Protein AF-A0A961T2K4-F1 (afdb_monomer_lite)

Radius of gyration: 13.89 Å; chains: 1; bounding box: 33×29×32 Å

Secondary structure (DSSP, 8-state):
-----EEEEEEEEEEPPPTTT--TT---EEEEEEEETT--EEEEEEES-TTTSSSPPEEEEEEEE-

Structure (mmCIF, N/CA/C/O backbone):
data_AF-A0A961T2K4-F1
#
_entry.id   AF-A0A961T2K4-F1
#
loop_
_atom_site.group_PDB
_atom_site.id
_atom_site.type_symbol
_atom_site.label_atom_id
_atom_site.label_alt_id
_atom_site.label_comp_id
_atom_site.label_asym_id
_atom_site.label_entity_id
_atom_site.label_seq_id
_atom_site.pdbx_PDB_ins_code
_atom_site.Cartn_x
_atom_site.Cartn_y
_atom_site.Cartn_z
_atom_site.occupancy
_atom_site.B_iso_or_equiv
_atom_site.auth_seq_id
_atom_site.auth_comp_id
_atom_site.auth_asym_id
_atom_site.auth_atom_id
_atom_site.pdbx_PDB_model_num
ATOM 1 N N . ARG A 1 1 ? 0.332 -16.610 7.351 1.00 82.12 1 ARG A N 1
ATOM 2 C CA . ARG A 1 1 ? -0.470 -15.894 6.327 1.00 82.12 1 ARG A CA 1
ATOM 3 C C . ARG A 1 1 ? -1.738 -15.399 7.006 1.00 82.12 1 ARG A C 1
ATOM 5 O O . ARG A 1 1 ? -2.360 -16.207 7.680 1.00 82.12 1 ARG A O 1
ATOM 12 N N . ALA A 1 2 ? -2.079 -14.122 6.862 1.00 88.38 2 ALA A N 1
ATOM 13 C CA . ALA A 1 2 ? -3.330 -13.541 7.353 1.00 88.38 2 ALA A CA 1
ATOM 14 C C . ALA A 1 2 ? -4.184 -13.077 6.161 1.00 88.38 2 ALA A C 1
ATOM 16 O O . ALA A 1 2 ? -3.643 -12.866 5.072 1.00 88.38 2 ALA A O 1
ATOM 17 N N . LEU A 1 3 ? -5.496 -12.967 6.361 1.00 93.69 3 LEU A N 1
ATOM 18 C CA . LEU A 1 3 ? -6.450 -12.442 5.385 1.00 93.69 3 LEU A CA 1
ATOM 19 C C . LEU A 1 3 ? -7.248 -11.323 6.052 1.00 93.69 3 LEU A C 1
ATOM 21 O O . LEU A 1 3 ? -7.650 -11.468 7.203 1.00 93.69 3 LEU A O 1
ATOM 25 N N . TYR A 1 4 ? -7.474 -10.242 5.313 1.00 93.25 4 TYR A N 1
ATOM 26 C CA . TYR A 1 4 ? -8.184 -9.055 5.777 1.00 93.25 4 TYR A CA 1
ATOM 27 C C . TYR A 1 4 ? -9.266 -8.699 4.762 1.00 93.25 4 TYR A C 1
ATOM 29 O O . TYR A 1 4 ? -9.012 -8.720 3.556 1.00 93.25 4 TYR A O 1
ATOM 37 N N . ASN A 1 5 ? -10.468 -8.390 5.246 1.00 96.94 5 ASN A N 1
ATOM 38 C CA . ASN A 1 5 ? -11.542 -7.891 4.396 1.00 96.94 5 ASN A CA 1
ATOM 39 C C . ASN A 1 5 ? -11.340 -6.395 4.181 1.00 96.94 5 ASN A C 1
ATOM 41 O O . ASN A 1 5 ? -11.287 -5.640 5.149 1.00 96.94 5 ASN A O 1
ATOM 45 N N . VAL A 1 6 ? -11.236 -5.987 2.920 1.00 96.12 6 VAL A N 1
ATOM 46 C CA . VAL A 1 6 ? -11.065 -4.583 2.545 1.00 96.12 6 VAL A CA 1
ATOM 47 C C . VAL A 1 6 ? -12.393 -3.848 2.716 1.00 96.12 6 VAL A C 1
ATOM 49 O O . VAL A 1 6 ? -13.389 -4.232 2.105 1.00 96.12 6 VAL A O 1
ATOM 52 N N . ALA A 1 7 ? -12.388 -2.797 3.532 1.00 97.25 7 ALA A N 1
ATOM 53 C CA . ALA A 1 7 ? -13.492 -1.854 3.681 1.00 97.25 7 ALA A CA 1
ATOM 54 C C . ALA A 1 7 ? -13.389 -0.699 2.673 1.00 97.25 7 ALA A C 1
ATOM 56 O O . ALA A 1 7 ? -14.403 -0.238 2.154 1.00 97.25 7 ALA A O 1
ATOM 57 N N . GLY A 1 8 ? -12.166 -0.261 2.354 1.00 96.31 8 GLY A N 1
ATOM 58 C CA . GLY A 1 8 ? -11.917 0.825 1.409 1.00 96.31 8 GLY A CA 1
ATOM 59 C C . GLY A 1 8 ? -10.519 0.775 0.799 1.00 96.31 8 GLY A C 1
ATOM 60 O O . GLY A 1 8 ? -9.595 0.203 1.376 1.00 96.31 8 GLY A O 1
ATOM 61 N N . ALA A 1 9 ? -10.360 1.372 -0.3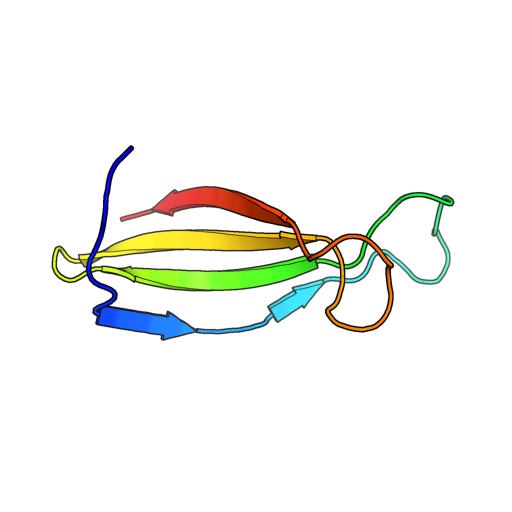82 1.00 96.50 9 ALA A N 1
ATOM 62 C CA . ALA A 1 9 ? -9.075 1.485 -1.061 1.00 96.50 9 ALA A CA 1
ATOM 63 C C . ALA A 1 9 ? -8.983 2.796 -1.856 1.00 96.50 9 ALA A C 1
ATOM 65 O O . ALA A 1 9 ? -9.930 3.182 -2.539 1.00 96.50 9 ALA A O 1
ATOM 66 N N . GLU A 1 10 ? -7.826 3.449 -1.797 1.00 96.31 10 GLU A N 1
ATOM 67 C CA . GLU A 1 10 ? -7.499 4.676 -2.526 1.00 96.31 10 GLU A CA 1
ATOM 68 C C . GLU A 1 10 ? -6.190 4.492 -3.310 1.00 96.31 10 GLU A C 1
ATOM 70 O O . GLU A 1 10 ? -5.270 3.824 -2.832 1.00 96.31 10 GLU A O 1
ATOM 75 N N . GLY A 1 11 ? -6.088 5.107 -4.494 1.00 93.50 11 GLY A N 1
ATOM 76 C CA . GLY A 1 11 ? -4.920 5.033 -5.382 1.00 93.50 11 GLY A CA 1
ATOM 77 C C . GLY A 1 11 ? -5.254 4.540 -6.804 1.00 93.50 11 GLY A C 1
ATOM 78 O O . GLY A 1 11 ? -6.430 4.358 -7.128 1.00 93.50 11 GLY A O 1
ATOM 79 N N . PRO A 1 12 ? -4.241 4.311 -7.664 1.00 91.94 12 PRO A N 1
ATOM 80 C CA . PRO A 1 12 ? -2.820 4.453 -7.362 1.00 91.94 12 PRO A CA 1
ATOM 81 C C . PRO A 1 12 ? -2.350 5.908 -7.341 1.00 91.94 12 PRO A C 1
ATOM 83 O O . PRO A 1 12 ? -2.627 6.672 -8.264 1.00 91.94 12 PRO A O 1
ATOM 86 N N . GLU A 1 13 ? -1.555 6.258 -6.337 1.00 91.94 13 GLU A N 1
ATOM 87 C CA . GLU A 1 13 ? -0.656 7.407 -6.420 1.00 91.94 13 GLU A CA 1
ATOM 88 C C . GLU A 1 13 ? 0.663 6.941 -7.043 1.00 91.94 13 GLU A C 1
ATOM 90 O O . GLU A 1 13 ? 1.357 6.083 -6.489 1.00 91.94 13 GLU A O 1
ATOM 95 N N . ARG A 1 14 ? 0.984 7.454 -8.235 1.00 89.44 14 ARG A N 1
ATOM 96 C CA . ARG A 1 14 ? 2.182 7.053 -8.975 1.00 89.44 14 ARG A CA 1
ATOM 97 C C . ARG A 1 14 ? 3.354 7.950 -8.618 1.00 89.44 14 ARG A C 1
ATOM 99 O O . ARG A 1 14 ? 3.345 9.133 -8.948 1.00 89.44 14 ARG A O 1
ATOM 106 N N . ILE A 1 15 ? 4.389 7.351 -8.044 1.00 84.25 15 ILE A N 1
ATOM 107 C CA . ILE A 1 15 ? 5.665 8.008 -7.778 1.00 84.25 15 ILE A CA 1
ATOM 108 C C . ILE A 1 15 ? 6.695 7.375 -8.711 1.00 84.25 15 ILE A C 1
ATOM 110 O O . ILE A 1 15 ? 7.073 6.209 -8.566 1.00 84.25 15 ILE A O 1
ATOM 114 N N . ALA A 1 16 ? 7.083 8.138 -9.731 1.00 77.62 16 ALA A N 1
ATOM 115 C CA . ALA A 1 16 ? 8.206 7.801 -10.591 1.00 77.62 16 ALA A CA 1
ATOM 116 C C . ALA A 1 16 ? 9.482 8.443 -10.028 1.00 77.62 16 ALA A C 1
ATOM 118 O O . ALA A 1 16 ? 9.395 9.545 -9.480 1.00 77.62 16 ALA A O 1
ATOM 119 N N . PRO A 1 17 ? 10.643 7.785 -10.167 1.00 70.31 17 PRO A N 1
ATOM 120 C CA . PRO A 1 17 ? 11.916 8.446 -9.917 1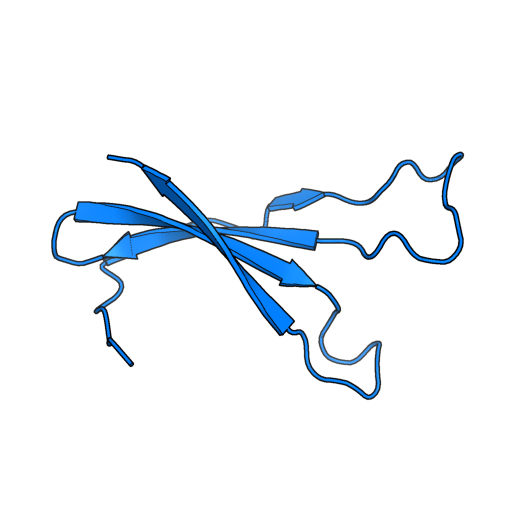.00 70.31 17 PRO A CA 1
ATOM 121 C C . PRO A 1 17 ? 12.081 9.675 -10.813 1.00 70.31 17 PRO A C 1
ATOM 123 O O . PRO A 1 17 ? 11.422 9.817 -11.850 1.00 70.31 17 PRO A O 1
ATOM 126 N N . GLU A 1 18 ? 12.965 10.574 -10.397 1.00 69.31 18 GLU A N 1
ATOM 127 C CA . GLU A 1 18 ? 13.281 11.787 -11.141 1.00 69.31 18 GLU A CA 1
ATOM 128 C C . GLU A 1 18 ? 13.752 11.430 -12.559 1.00 69.31 18 GLU A C 1
ATOM 130 O O . GLU A 1 18 ? 14.745 10.728 -12.751 1.00 69.31 18 GLU A O 1
ATOM 135 N N . TRP A 1 19 ? 13.059 11.950 -13.578 1.0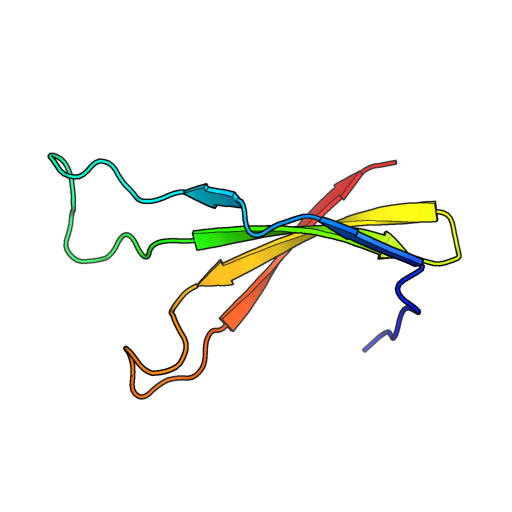0 64.19 19 TRP A N 1
ATOM 136 C CA . TRP A 1 19 ? 13.337 11.628 -14.985 1.00 64.19 19 TRP A CA 1
ATOM 137 C C . TRP A 1 19 ? 14.737 12.059 -15.458 1.00 64.19 19 TRP A C 1
ATOM 139 O O . TRP A 1 19 ? 15.173 11.631 -16.524 1.00 64.19 19 TRP A O 1
ATOM 149 N N . TRP A 1 20 ? 15.437 12.891 -14.678 1.00 62.28 20 TRP A N 1
ATOM 150 C CA . TRP A 1 20 ? 16.807 13.351 -14.928 1.00 62.28 20 TRP A CA 1
ATOM 151 C C . TRP A 1 20 ? 17.883 12.630 -14.092 1.00 62.28 20 TRP A C 1
ATOM 153 O O . TRP A 1 20 ? 19.062 12.839 -14.362 1.00 62.28 20 TRP A O 1
ATOM 163 N N . GLN A 1 21 ? 17.518 11.818 -13.091 1.00 57.03 21 GLN A N 1
ATOM 164 C CA . GLN A 1 21 ? 18.472 11.069 -12.247 1.00 57.03 21 GLN A CA 1
ATOM 165 C C . GLN A 1 21 ? 18.465 9.562 -12.512 1.00 57.03 21 GLN A C 1
ATOM 167 O O . GLN A 1 21 ? 19.283 8.879 -11.913 1.00 57.03 21 GLN A O 1
ATOM 172 N N . GLY A 1 22 ? 17.564 9.047 -13.358 1.00 55.84 22 GLY A N 1
ATOM 173 C CA . GLY A 1 22 ? 17.270 7.616 -13.455 1.00 55.84 22 GLY A CA 1
ATOM 174 C C . GLY A 1 22 ? 18.504 6.733 -13.640 1.00 55.84 22 GLY A C 1
ATOM 175 O O . GLY A 1 22 ? 18.907 6.454 -14.768 1.00 55.84 22 GLY A O 1
ATOM 176 N N . GLU A 1 23 ? 19.067 6.251 -12.531 1.00 53.38 23 GLU A N 1
ATOM 177 C CA . GLU A 1 23 ? 19.900 5.064 -12.537 1.00 53.38 23 GLU A CA 1
ATOM 178 C C . GLU A 1 23 ? 19.038 3.914 -13.062 1.00 53.38 23 GLU A C 1
ATOM 180 O O . GLU A 1 23 ? 17.831 3.829 -12.799 1.00 53.38 23 GLU A O 1
ATOM 185 N N . GLU A 1 24 ? 19.659 3.039 -13.843 1.00 50.94 24 GLU A N 1
ATOM 186 C CA . GLU A 1 24 ? 19.039 1.868 -14.451 1.00 50.94 24 GLU A CA 1
ATOM 187 C C . GLU A 1 24 ? 18.603 0.891 -13.337 1.00 50.94 24 GLU A C 1
ATOM 189 O O . GLU A 1 24 ? 19.312 -0.047 -12.986 1.00 50.94 24 GLU A O 1
ATOM 194 N N . GLY A 1 25 ? 17.468 1.159 -12.682 1.00 53.97 25 GLY A N 1
ATOM 195 C CA . GLY A 1 25 ? 17.053 0.395 -11.505 1.00 53.97 25 GLY A CA 1
ATOM 196 C C . GLY A 1 25 ? 15.918 0.980 -10.666 1.00 53.97 25 GLY A C 1
ATOM 197 O O . GLY A 1 25 ? 15.197 0.204 -10.033 1.00 53.97 25 GLY A O 1
ATOM 198 N N . GLU A 1 26 ? 15.689 2.297 -10.669 1.00 62.53 26 GLU A N 1
ATOM 199 C CA . GLU A 1 26 ? 14.561 2.859 -9.917 1.00 62.53 26 GLU A CA 1
ATOM 200 C C . GLU A 1 26 ? 1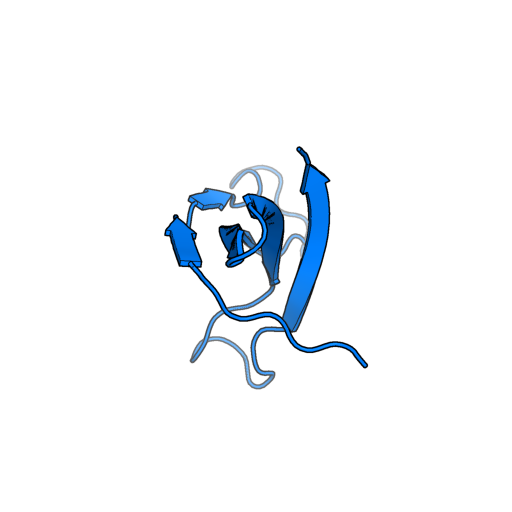3.235 2.564 -10.634 1.00 62.53 26 GLU A C 1
ATOM 202 O O . GLU A 1 26 ? 12.873 3.144 -11.658 1.00 62.53 26 GLU A O 1
ATOM 207 N N . ARG A 1 27 ? 12.495 1.584 -10.112 1.00 68.88 27 ARG A N 1
ATOM 208 C CA . ARG A 1 27 ? 11.205 1.175 -10.673 1.00 68.88 27 ARG A CA 1
ATOM 209 C C . ARG A 1 27 ? 10.121 2.139 -10.221 1.00 68.88 27 ARG A C 1
ATOM 211 O O . ARG A 1 27 ? 10.001 2.429 -9.035 1.00 68.88 27 ARG A O 1
ATOM 218 N N . THR A 1 28 ? 9.281 2.580 -11.154 1.00 80.56 28 THR A N 1
ATOM 219 C CA . THR A 1 28 ? 8.072 3.334 -10.813 1.00 80.56 28 THR A CA 1
ATOM 220 C C . THR A 1 28 ? 7.197 2.531 -9.853 1.00 80.56 28 THR A C 1
ATOM 222 O O . THR A 1 28 ? 6.982 1.329 -10.051 1.00 80.56 28 THR A O 1
ATOM 225 N N . ARG A 1 29 ? 6.674 3.211 -8.831 1.00 88.44 29 ARG A N 1
ATOM 226 C CA . ARG A 1 29 ? 5.824 2.616 -7.800 1.00 88.44 29 ARG A CA 1
ATOM 227 C C . ARG A 1 29 ? 4.433 3.220 -7.852 1.00 88.44 29 ARG A C 1
ATOM 229 O O . ARG A 1 29 ? 4.274 4.437 -7.917 1.00 88.44 29 ARG A O 1
ATOM 236 N N . ASP A 1 30 ? 3.433 2.353 -7.7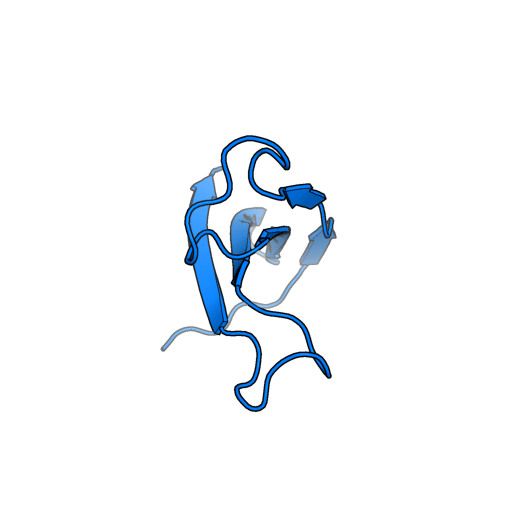93 1.00 91.88 30 ASP A N 1
ATOM 237 C CA . ASP A 1 30 ? 2.041 2.745 -7.582 1.00 91.88 30 ASP A CA 1
ATOM 238 C C . ASP A 1 30 ? 1.690 2.451 -6.116 1.00 91.88 30 ASP A C 1
ATOM 240 O O . ASP A 1 30 ? 1.706 1.285 -5.707 1.00 91.88 30 ASP A O 1
ATOM 244 N N . TYR A 1 31 ? 1.398 3.494 -5.339 1.00 94.12 31 TYR A N 1
ATOM 245 C CA . TYR A 1 31 ? 1.023 3.421 -3.926 1.00 94.12 31 TYR A CA 1
ATOM 246 C C . TYR A 1 31 ? -0.495 3.409 -3.742 1.00 94.12 31 TYR A C 1
ATOM 248 O O . TYR A 1 31 ? -1.235 4.062 -4.478 1.00 94.12 31 TYR A O 1
ATOM 256 N N . TYR A 1 32 ? -0.949 2.680 -2.728 1.00 95.19 32 TYR A N 1
ATOM 257 C CA . TYR A 1 32 ? -2.350 2.518 -2.369 1.00 95.19 32 TYR A CA 1
ATOM 258 C C . TYR A 1 32 ? -2.514 2.639 -0.860 1.00 95.19 32 TYR A C 1
ATOM 260 O O . TYR A 1 32 ? -1.697 2.121 -0.093 1.00 95.19 32 TYR A O 1
ATOM 268 N N . ARG A 1 33 ? -3.616 3.252 -0.436 1.00 96.19 33 ARG A N 1
ATOM 269 C CA . ARG A 1 33 ? -4.063 3.226 0.958 1.00 96.19 33 ARG A CA 1
ATOM 270 C C . ARG A 1 33 ? -5.261 2.302 1.051 1.00 96.19 33 ARG A C 1
ATOM 272 O O . ARG A 1 33 ? -6.227 2.488 0.321 1.00 96.19 33 ARG A O 1
ATOM 279 N N . VAL A 1 34 ? -5.187 1.291 1.905 1.00 96.56 34 VAL A N 1
ATOM 280 C CA . VAL A 1 34 ? -6.249 0.293 2.076 1.00 96.56 34 VAL A CA 1
ATOM 281 C C . VAL A 1 34 ? -6.709 0.318 3.520 1.00 96.56 34 VAL A C 1
ATOM 283 O O . VAL A 1 34 ? -5.879 0.262 4.418 1.00 96.56 34 VAL A O 1
ATOM 286 N N . GLU A 1 35 ? -8.012 0.390 3.739 1.00 97.44 35 GLU A N 1
ATOM 287 C CA . GLU A 1 35 ? -8.638 0.257 5.052 1.00 97.44 35 GLU A CA 1
ATOM 288 C C . GLU A 1 35 ? -9.334 -1.102 5.128 1.00 97.44 35 GLU A C 1
ATOM 290 O O . GLU A 1 35 ? -9.988 -1.523 4.167 1.00 97.44 35 GLU A O 1
ATOM 295 N N . ASP A 1 36 ? -9.185 -1.807 6.246 1.00 96.38 36 ASP A N 1
ATOM 296 C CA . ASP A 1 36 ? -9.930 -3.036 6.503 1.00 96.38 36 ASP A CA 1
ATOM 297 C C . ASP A 1 36 ? -11.190 -2.805 7.349 1.00 96.38 36 ASP A C 1
ATOM 299 O O . ASP A 1 36 ? -11.443 -1.715 7.856 1.00 96.38 36 ASP A O 1
ATOM 303 N N . MET A 1 37 ? -11.998 -3.852 7.515 1.00 96.56 37 MET A N 1
ATOM 304 C CA . MET A 1 37 ? -13.241 -3.788 8.300 1.00 96.56 37 MET A CA 1
ATOM 305 C C . MET A 1 37 ? -13.035 -3.503 9.799 1.00 96.56 37 MET A C 1
ATOM 307 O O . MET A 1 37 ? -14.007 -3.204 10.489 1.00 96.56 37 MET A O 1
ATOM 311 N N . GLU A 1 38 ? -11.809 -3.611 10.317 1.00 94.69 38 GLU A N 1
ATOM 312 C CA . GLU A 1 38 ? -11.459 -3.267 11.701 1.00 94.69 38 GLU A CA 1
ATOM 313 C C . GLU A 1 38 ? -10.927 -1.824 11.818 1.00 94.69 38 GLU A C 1
ATOM 315 O O . GLU A 1 38 ? -10.585 -1.382 12.913 1.00 94.69 38 GLU A O 1
ATOM 320 N N . GLY A 1 39 ? -10.885 -1.074 10.710 1.00 94.50 39 GLY A N 1
ATOM 321 C CA . GLY A 1 39 ? -10.416 0.309 10.648 1.00 94.50 39 GLY A CA 1
ATOM 322 C C . GLY A 1 39 ? -8.897 0.456 10.536 1.00 94.50 39 GLY A C 1
ATOM 323 O O . GLY A 1 39 ? -8.402 1.583 10.549 1.00 94.50 39 GLY A O 1
ATOM 324 N N . ARG A 1 40 ? -8.146 -0.647 10.403 1.00 95.00 40 ARG A N 1
ATOM 325 C CA . ARG A 1 40 ? -6.686 -0.599 10.224 1.00 95.00 40 ARG A CA 1
ATOM 326 C C . ARG A 1 40 ? -6.368 -0.092 8.829 1.00 95.00 40 ARG A C 1
ATOM 328 O O . ARG A 1 40 ? -6.956 -0.569 7.853 1.00 95.00 40 ARG A O 1
ATOM 335 N N . ARG A 1 41 ? -5.400 0.822 8.713 1.00 95.88 41 ARG A N 1
ATOM 336 C CA . ARG A 1 41 ? -4.989 1.368 7.412 1.00 95.88 41 ARG A CA 1
ATOM 337 C C . ARG A 1 41 ? -3.586 0.940 7.024 1.00 95.88 41 ARG A C 1
ATOM 339 O O . ARG A 1 41 ? -2.619 1.080 7.770 1.00 95.88 41 ARG A O 1
ATOM 346 N N . TYR A 1 42 ? -3.480 0.455 5.798 1.00 95.56 42 TYR A N 1
ATOM 347 C CA . TYR A 1 42 ? -2.279 -0.096 5.197 1.00 95.56 42 TYR A CA 1
ATOM 348 C C . TYR A 1 42 ? -1.808 0.811 4.070 1.00 95.56 42 TYR A C 1
ATOM 350 O O . TYR A 1 42 ? -2.604 1.220 3.226 1.00 95.56 42 TYR A O 1
ATOM 358 N N . TRP A 1 43 ? -0.504 1.071 4.018 1.00 95.12 43 TRP A N 1
ATOM 359 C CA . TRP A 1 43 ? 0.145 1.588 2.815 1.00 95.12 43 TRP A CA 1
ATOM 360 C C . TRP A 1 43 ? 0.733 0.421 2.049 1.00 95.12 43 TRP A C 1
ATOM 362 O O . TRP A 1 43 ? 1.670 -0.232 2.515 1.00 95.12 43 TRP A O 1
ATOM 372 N N . LEU A 1 44 ? 0.178 0.166 0.874 1.00 95.44 44 LEU A N 1
ATOM 373 C CA . LEU A 1 44 ? 0.664 -0.842 -0.051 1.00 95.44 44 LEU A CA 1
ATOM 374 C C . LEU A 1 44 ? 1.331 -0.148 -1.228 1.00 95.44 44 LEU A C 1
ATOM 376 O O . LEU A 1 44 ? 0.917 0.936 -1.630 1.00 95.44 44 LEU A O 1
ATOM 380 N N . TYR A 1 45 ? 2.324 -0.788 -1.823 1.00 93.69 45 TYR A N 1
ATOM 381 C CA . TYR A 1 45 ? 2.795 -0.387 -3.140 1.00 93.69 45 TYR A CA 1
ATOM 382 C C . TYR A 1 45 ? 3.076 -1.601 -3.999 1.00 93.69 45 TYR A C 1
ATOM 384 O O . TYR A 1 45 ? 3.352 -2.694 -3.492 1.00 93.69 45 TYR A O 1
ATOM 392 N N . ARG A 1 46 ? 3.005 -1.394 -5.311 1.00 91.81 46 ARG A N 1
ATOM 393 C CA . ARG A 1 46 ? 3.503 -2.363 -6.280 1.00 91.81 46 ARG A CA 1
ATOM 394 C C . ARG A 1 46 ? 4.696 -1.811 -7.040 1.00 91.81 46 ARG A C 1
ATOM 396 O O . ARG A 1 46 ? 4.714 -0.634 -7.399 1.00 91.81 46 ARG A O 1
ATOM 403 N N . GLU A 1 47 ? 5.647 -2.692 -7.310 1.00 88.62 47 GLU A N 1
ATOM 404 C CA . GLU A 1 47 ? 6.722 -2.459 -8.269 1.00 88.62 47 GLU A CA 1
ATOM 405 C C . GLU A 1 47 ? 6.444 -3.229 -9.554 1.00 88.62 47 GLU A C 1
ATOM 407 O O . GLU A 1 47 ? 6.058 -4.402 -9.517 1.00 88.62 47 GLU A O 1
ATOM 412 N N . GLY A 1 48 ? 6.686 -2.571 -10.685 1.00 77.94 48 GLY A N 1
ATOM 413 C CA . GLY A 1 48 ? 6.395 -3.117 -12.004 1.00 77.94 48 GLY A CA 1
ATOM 414 C C . GLY A 1 48 ? 4.956 -2.856 -12.450 1.00 77.94 48 GLY A C 1
ATOM 415 O O . GLY A 1 48 ? 4.063 -2.539 -11.659 1.00 77.94 48 GLY A O 1
ATOM 416 N N . PHE A 1 49 ? 4.736 -2.985 -13.756 1.00 71.38 49 PHE A N 1
ATOM 417 C CA . PHE A 1 49 ? 3.442 -2.759 -14.389 1.00 71.38 49 PHE A CA 1
ATOM 418 C C . PHE A 1 49 ? 2.974 -4.012 -15.109 1.00 71.38 49 PHE A C 1
ATOM 420 O O . PHE A 1 49 ? 3.755 -4.695 -15.772 1.00 71.38 49 PHE A O 1
ATOM 427 N N . TYR A 1 50 ? 1.671 -4.272 -15.025 1.00 66.00 50 TYR A N 1
ATOM 428 C CA . TYR A 1 50 ? 1.043 -5.294 -15.851 1.00 66.00 50 TYR A CA 1
ATOM 429 C C . TYR A 1 50 ? 1.263 -4.971 -17.335 1.00 66.00 50 TYR A C 1
ATOM 431 O O . TYR A 1 50 ? 1.009 -3.849 -17.767 1.00 66.00 50 TYR A O 1
ATOM 439 N N . GLY A 1 51 ? 1.730 -5.957 -18.102 1.00 67.56 51 GLY A N 1
ATOM 440 C CA . GLY A 1 51 ? 1.908 -5.845 -19.552 1.00 67.56 51 GLY A CA 1
ATOM 441 C C . GLY A 1 51 ? 3.175 -5.118 -20.018 1.00 67.56 51 GLY A C 1
ATOM 442 O O . GLY A 1 51 ? 3.348 -4.975 -21.222 1.00 67.56 51 GLY A O 1
ATOM 443 N N . VAL A 1 52 ? 4.050 -4.674 -19.105 1.00 68.88 52 VAL A N 1
ATOM 444 C CA . VAL A 1 52 ? 5.337 -4.034 -19.458 1.00 68.88 52 VAL A CA 1
ATOM 445 C C . VAL A 1 52 ? 6.521 -4.977 -19.236 1.00 68.88 52 VAL A C 1
ATOM 447 O O . VAL A 1 52 ? 7.442 -4.995 -20.043 1.00 68.88 52 VAL A O 1
ATOM 450 N N . ALA A 1 53 ? 6.496 -5.767 -18.162 1.00 68.06 53 ALA A N 1
ATOM 451 C CA . ALA A 1 53 ? 7.525 -6.756 -17.853 1.00 68.06 53 ALA A CA 1
ATOM 452 C C . ALA A 1 53 ? 6.961 -8.181 -17.953 1.00 68.06 53 ALA A C 1
ATOM 454 O O . ALA A 1 53 ? 5.762 -8.392 -17.758 1.00 68.06 53 ALA A O 1
ATOM 455 N N . GLU A 1 54 ? 7.834 -9.155 -18.229 1.00 69.44 54 GLU A N 1
ATOM 456 C CA . GLU A 1 54 ? 7.492 -10.587 -18.190 1.00 69.44 54 GLU A CA 1
ATOM 457 C C . GLU A 1 54 ? 7.111 -11.039 -16.772 1.00 69.44 54 GLU A C 1
ATOM 459 O O . GLU A 1 54 ? 6.276 -11.926 -16.591 1.00 69.44 54 GLU A O 1
ATOM 464 N N . GLU A 1 55 ? 7.688 -10.396 -15.755 1.00 77.25 55 GLU A N 1
ATOM 465 C CA . GLU A 1 55 ? 7.363 -10.655 -14.358 1.00 77.25 55 GLU A CA 1
ATOM 466 C C . GLU A 1 55 ? 6.114 -9.872 -13.917 1.00 77.25 55 GLU A C 1
ATOM 468 O O . GLU A 1 55 ? 6.019 -8.661 -14.150 1.00 77.25 55 GLU A O 1
ATOM 473 N N . PRO A 1 56 ? 5.156 -10.524 -13.230 1.00 81.50 56 PRO A N 1
ATOM 474 C CA . PRO A 1 56 ? 4.003 -9.834 -12.674 1.00 81.50 56 PRO A CA 1
ATOM 475 C C . PRO A 1 56 ? 4.438 -8.828 -11.597 1.00 81.50 56 PRO A C 1
ATOM 477 O O . PRO A 1 56 ? 5.433 -9.049 -10.898 1.00 81.50 56 PRO A O 1
ATOM 480 N N . PRO A 1 57 ? 3.672 -7.740 -11.402 1.00 86.31 57 PRO A N 1
ATOM 481 C CA . PRO A 1 57 ? 4.001 -6.740 -10.404 1.00 86.31 57 PRO A CA 1
ATOM 482 C C . PRO A 1 57 ? 4.026 -7.345 -9.001 1.00 86.31 57 PRO A C 1
ATOM 484 O O . PRO A 1 57 ? 3.137 -8.104 -8.601 1.00 86.31 57 PRO A O 1
ATOM 487 N N . ARG A 1 58 ? 5.053 -6.973 -8.240 1.00 89.94 58 ARG A N 1
ATOM 488 C CA . ARG A 1 58 ? 5.258 -7.442 -6.869 1.00 89.94 58 ARG A CA 1
ATOM 489 C C . ARG A 1 58 ? 4.652 -6.448 -5.899 1.00 89.94 58 ARG A C 1
ATOM 491 O O . ARG A 1 58 ? 4.856 -5.248 -6.044 1.00 89.94 58 ARG A O 1
ATOM 498 N N . TRP A 1 59 ? 3.929 -6.962 -4.912 1.00 92.69 59 TRP A N 1
ATOM 499 C CA . TRP A 1 59 ? 3.252 -6.162 -3.898 1.00 92.69 59 TRP A CA 1
ATOM 500 C C . TRP A 1 59 ? 4.018 -6.163 -2.584 1.00 92.69 59 TRP A C 1
ATOM 502 O O . TRP A 1 59 ? 4.526 -7.197 -2.148 1.00 92.69 59 TRP A O 1
ATOM 512 N N . PHE A 1 60 ? 4.034 -5.006 -1.938 1.00 93.19 60 PHE A N 1
ATOM 513 C CA . PHE A 1 60 ? 4.731 -4.766 -0.687 1.00 93.19 60 PHE A CA 1
ATOM 514 C C . PHE A 1 60 ? 3.854 -3.944 0.256 1.00 93.19 60 PHE A C 1
ATOM 516 O O . PHE A 1 60 ? 3.016 -3.153 -0.178 1.00 93.19 60 PHE A O 1
ATOM 523 N N . VAL A 1 61 ? 4.072 -4.125 1.557 1.00 94.75 61 VAL A N 1
ATOM 524 C CA . VAL A 1 61 ? 3.499 -3.277 2.606 1.00 94.75 61 VAL A CA 1
ATOM 525 C C . VAL A 1 61 ? 4.585 -2.295 3.025 1.00 94.75 61 VAL A C 1
ATOM 527 O O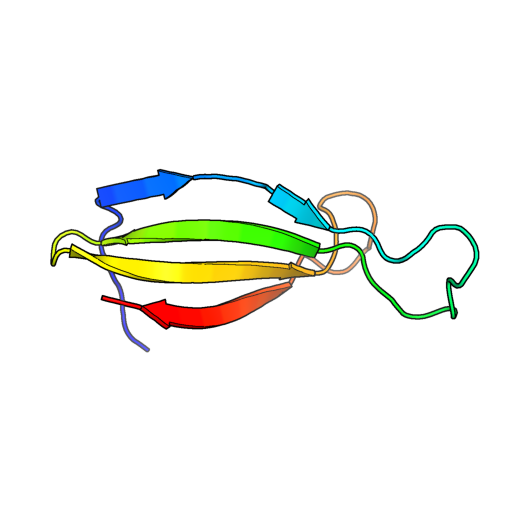 . VAL A 1 61 ? 5.630 -2.716 3.513 1.00 94.75 61 VAL A O 1
ATOM 530 N N . GLN A 1 62 ? 4.348 -0.999 2.834 1.00 93.81 62 GLN A N 1
ATOM 531 C CA . GLN A 1 62 ? 5.238 0.050 3.333 1.00 93.81 62 GLN A CA 1
ATOM 532 C C . GLN A 1 62 ? 5.080 0.217 4.849 1.00 93.81 62 GLN A C 1
ATOM 534 O O . GLN A 1 62 ? 6.060 0.425 5.557 1.00 93.81 62 GLN A O 1
ATOM 539 N N . GLY A 1 63 ? 3.843 0.131 5.346 1.00 93.56 63 GLY A N 1
ATOM 540 C CA . GLY A 1 63 ? 3.540 0.283 6.764 1.00 93.56 63 GLY A CA 1
ATOM 541 C C . GLY A 1 63 ? 2.050 0.197 7.079 1.00 93.56 63 GLY A C 1
ATOM 542 O O . GLY A 1 63 ? 1.208 0.107 6.182 1.00 93.56 63 GLY A O 1
ATOM 543 N N . ILE A 1 64 ? 1.754 0.230 8.376 1.00 91.88 64 ILE A N 1
ATOM 544 C CA . ILE A 1 64 ? 0.405 0.262 8.948 1.00 91.88 64 ILE A CA 1
ATOM 545 C C . ILE A 1 64 ? 0.329 1.512 9.824 1.00 91.88 64 ILE A C 1
ATOM 547 O O . ILE A 1 64 ? 1.262 1.777 10.583 1.00 91.88 64 ILE A O 1
ATOM 551 N N . PHE A 1 65 ? -0.740 2.291 9.698 1.00 82.81 65 PHE A N 1
ATOM 552 C CA . PHE A 1 65 ? -0.940 3.514 10.470 1.00 82.81 65 PHE A CA 1
ATOM 553 C C . PHE A 1 65 ? -2.410 3.633 10.882 1.00 82.81 65 PHE A C 1
ATOM 555 O O . PHE A 1 65 ? -3.286 3.363 10.067 1.00 82.81 65 PHE A O 1
ATOM 562 N N . ALA A 1 66 ? -2.635 4.095 12.116 1.00 58.56 66 ALA A N 1
ATOM 563 C CA . ALA A 1 66 ? -3.916 4.098 12.837 1.00 58.56 66 ALA A CA 1
ATOM 564 C C . ALA A 1 66 ? -4.382 2.715 13.326 1.00 58.56 66 ALA A C 1
ATOM 566 O O . ALA A 1 66 ? -4.421 1.753 12.525 1.00 58.56 66 ALA A O 1
#

Sequence (66 aa):
RALYNVAGAEGPERIAPEWWQGEEGERTRDYYRVEDMEGRRYWLYREGFYGVAEEPPRWFVQGIFA

Foldseek 3Di:
DDDFAWPDKDWQPWDFPDPVPDDPDGFIKGWMWTATPVRKIWIKIWGDDPPPDPDDIDMDTPDIDD

pLDDT: mean 83.84, std 13.91, range [50.94, 97.44]